Protein AF-A0A4U1L6Q1-F1 (afdb_monomer)

pLDDT: mean 76.35, std 11.08, range [50.88, 91.62]

Foldseek 3Di:
DALLVLLVLLCCCLPPPPPSDPPSLCVLLVDDDDPVCVVVSVVQVVCPPPDGPNVSSVVSSVVSVD

Solvent-accessible surface area (backbone atoms only — not comparable to full-atom values): 4002 Å² total; per-residue (Å²): 131,54,53,59,58,49,26,57,49,52,48,40,46,73,51,88,40,97,76,41,73,54,65,61,50,45,53,60,72,68,47,89,62,55,83,88,46,41,66,60,47,52,59,55,59,73,39,73,78,90,58,76,56,64,66,61,53,51,50,51,33,53,61,43,73,104

Secondary structure (DSSP, 8-state):
--HHHHHHHHHHHHTT-TT-SSHHHHHHHHS---TTTHHHH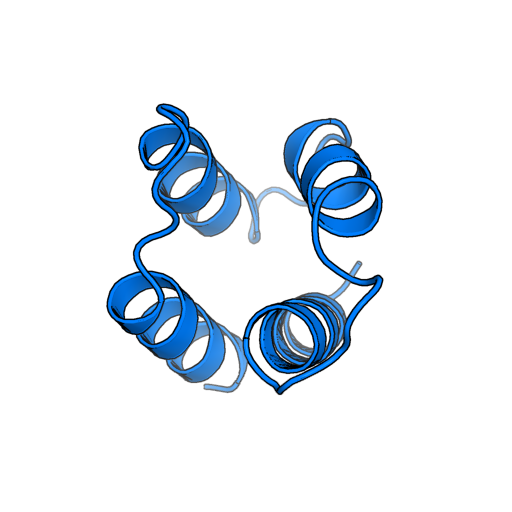HHHHTTTTT---HHHHHHHHHHHH-

Organism: NCBI:txid2572576

Mean predicted aligned error: 6.06 Å

Radius of gyration: 10.8 Å; Cα contacts (8 Å, |Δi|>4): 43; chains: 1; bounding box: 26×21×30 Å

Structure (mmCIF, N/CA/C/O backbone):
data_AF-A0A4U1L6Q1-F1
#
_entry.id   AF-A0A4U1L6Q1-F1
#
loop_
_atom_site.group_PDB
_atom_site.id
_atom_site.type_symbol
_atom_site.label_atom_id
_atom_site.label_alt_id
_atom_site.label_comp_id
_atom_site.label_asym_id
_atom_site.label_entity_id
_atom_site.label_seq_id
_atom_site.pdbx_PDB_ins_code
_atom_site.Cartn_x
_atom_site.Cartn_y
_atom_site.Cartn_z
_atom_site.occupancy
_atom_site.B_iso_or_equiv
_atom_site.auth_seq_id
_atom_site.auth_comp_id
_atom_site.auth_asym_id
_atom_site.auth_atom_id
_atom_site.pdbx_PDB_model_num
ATOM 1 N N . MET A 1 1 ? -9.214 8.328 3.463 1.00 72.00 1 MET A N 1
ATOM 2 C CA . MET A 1 1 ? -8.973 7.145 2.620 1.00 72.00 1 MET A CA 1
ATOM 3 C C . MET A 1 1 ? -9.366 5.922 3.427 1.00 72.00 1 MET A C 1
ATOM 5 O O . MET A 1 1 ? -9.044 5.893 4.609 1.00 72.00 1 MET A O 1
ATOM 9 N N . THR A 1 2 ? -10.121 4.990 2.851 1.00 84.69 2 THR A N 1
ATOM 10 C CA . THR A 1 2 ? -10.446 3.697 3.480 1.00 84.69 2 THR A CA 1
ATOM 11 C C . THR A 1 2 ? -9.428 2.620 3.084 1.00 84.69 2 THR A C 1
ATOM 13 O O . THR A 1 2 ? -8.621 2.832 2.179 1.00 84.69 2 THR A O 1
ATOM 16 N N . ARG A 1 3 ? -9.482 1.442 3.727 1.00 86.12 3 ARG A N 1
ATOM 17 C CA . ARG A 1 3 ? -8.671 0.269 3.338 1.00 86.12 3 ARG A CA 1
ATOM 18 C C . ARG A 1 3 ? -8.864 -0.119 1.868 1.00 86.12 3 ARG A C 1
ATOM 20 O O . ARG A 1 3 ? -7.887 -0.389 1.180 1.00 86.12 3 ARG A O 1
ATOM 27 N N . PHE A 1 4 ? -10.107 -0.098 1.385 1.00 87.06 4 PHE A N 1
ATOM 28 C CA . PHE A 1 4 ? -10.424 -0.443 -0.001 1.00 87.06 4 PHE A CA 1
ATOM 29 C C . PHE A 1 4 ? -9.951 0.626 -0.989 1.00 87.06 4 PHE A C 1
ATOM 31 O O . PHE A 1 4 ? -9.385 0.270 -2.016 1.00 87.06 4 PHE A O 1
ATOM 38 N N . ASP A 1 5 ? -10.082 1.914 -0.649 1.00 82.88 5 ASP A N 1
ATOM 39 C CA . ASP A 1 5 ? -9.559 2.998 -1.497 1.00 82.88 5 ASP A CA 1
ATOM 40 C C . ASP A 1 5 ? -8.034 2.891 -1.670 1.00 82.88 5 ASP A C 1
ATOM 42 O O . ASP A 1 5 ? -7.501 3.128 -2.755 1.00 82.88 5 ASP A O 1
ATOM 46 N N . LEU A 1 6 ? -7.324 2.516 -0.597 1.00 81.44 6 LEU A N 1
ATOM 47 C CA . LEU A 1 6 ? -5.882 2.292 -0.645 1.00 81.44 6 LEU A CA 1
ATOM 48 C C . LEU A 1 6 ? -5.528 1.075 -1.507 1.00 81.44 6 LEU A C 1
ATOM 50 O O . LEU A 1 6 ? -4.631 1.167 -2.341 1.00 81.44 6 LEU A O 1
ATOM 54 N N . ALA A 1 7 ? -6.243 -0.041 -1.346 1.00 86.25 7 ALA A N 1
ATOM 55 C CA . ALA A 1 7 ? -6.038 -1.228 -2.174 1.00 86.25 7 ALA A CA 1
ATOM 56 C C . ALA A 1 7 ? -6.233 -0.917 -3.667 1.00 86.25 7 ALA A C 1
ATOM 58 O O . ALA A 1 7 ? -5.383 -1.274 -4.477 1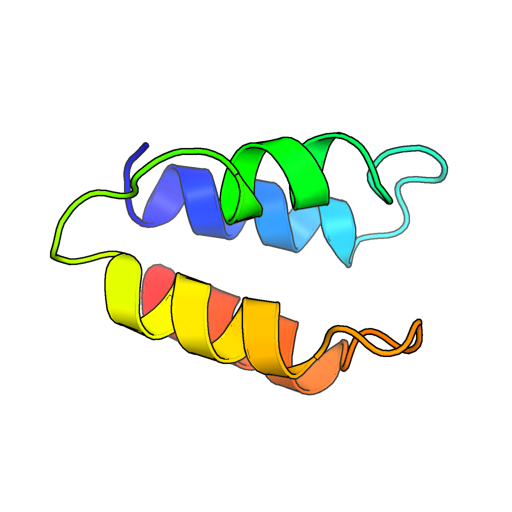.00 86.25 7 ALA A O 1
ATOM 59 N N . ASP A 1 8 ? -7.294 -0.189 -4.021 1.00 85.00 8 ASP A N 1
ATOM 60 C CA . ASP A 1 8 ? -7.571 0.212 -5.405 1.00 85.00 8 ASP A CA 1
ATOM 61 C C . ASP A 1 8 ? -6.485 1.149 -5.967 1.00 85.00 8 ASP A C 1
ATOM 63 O O . ASP A 1 8 ? -6.161 1.098 -7.154 1.00 85.00 8 ASP A O 1
ATOM 67 N N . THR A 1 9 ? -5.898 2.002 -5.122 1.00 80.31 9 THR A N 1
ATOM 68 C CA . THR A 1 9 ? -4.796 2.900 -5.507 1.00 80.31 9 THR A CA 1
ATOM 69 C C . THR A 1 9 ? -3.513 2.111 -5.770 1.00 80.31 9 THR A C 1
ATOM 71 O O . THR A 1 9 ? -2.884 2.278 -6.813 1.00 80.31 9 THR A O 1
ATOM 74 N N . LEU A 1 10 ? -3.159 1.193 -4.867 1.00 81.94 10 LEU A N 1
ATOM 75 C CA . LEU A 1 10 ? -1.987 0.329 -5.010 1.00 81.94 10 LEU A CA 1
ATOM 76 C C . LEU A 1 10 ? -2.125 -0.640 -6.192 1.00 81.94 10 LEU A C 1
ATOM 78 O O . LEU A 1 10 ? -1.144 -0.907 -6.878 1.00 81.94 10 LEU A O 1
ATOM 82 N N . GLU A 1 11 ? -3.331 -1.134 -6.482 1.00 84.81 11 GLU A N 1
ATOM 83 C CA . GLU A 1 11 ? -3.583 -1.952 -7.673 1.00 84.81 11 GLU A CA 1
ATOM 84 C C . GLU A 1 11 ? -3.325 -1.188 -8.970 1.00 84.81 11 GLU A C 1
ATOM 86 O O . GLU A 1 11 ? -2.782 -1.763 -9.909 1.00 84.81 11 GLU A O 1
ATOM 91 N N . ARG A 1 12 ? -3.664 0.104 -9.025 1.00 78.69 12 ARG A N 1
ATOM 92 C CA . ARG A 1 12 ? -3.344 0.961 -10.179 1.00 78.69 12 ARG A CA 1
ATOM 93 C C . ARG A 1 12 ? -1.850 1.235 -10.287 1.00 78.69 12 ARG A C 1
ATOM 95 O O . ARG A 1 12 ? -1.329 1.260 -11.396 1.00 78.69 12 ARG A O 1
ATOM 102 N N . PHE A 1 13 ? -1.171 1.387 -9.153 1.00 77.56 13 PHE A N 1
ATOM 103 C CA . PHE A 1 13 ? 0.277 1.566 -9.097 1.00 77.56 13 PHE A CA 1
ATOM 104 C C . PHE A 1 13 ? 1.025 0.362 -9.693 1.00 77.56 13 PHE A C 1
ATOM 106 O O . PHE A 1 13 ? 1.903 0.524 -10.535 1.00 77.56 13 PHE A O 1
ATOM 113 N N . VAL A 1 14 ? 0.649 -0.864 -9.303 1.00 79.69 14 VAL A N 1
ATOM 114 C CA . VAL A 1 14 ? 1.285 -2.095 -9.820 1.00 79.69 14 VAL A CA 1
ATOM 115 C C . VAL A 1 14 ? 0.719 -2.555 -11.169 1.00 79.69 14 VAL A C 1
ATOM 117 O O . VAL A 1 14 ? 1.355 -3.341 -11.874 1.00 79.69 14 VAL A O 1
ATOM 120 N N . GLY A 1 15 ? -0.495 -2.127 -11.511 1.00 71.50 15 GLY A N 1
ATOM 121 C CA . GLY A 1 15 ? -1.251 -2.544 -12.687 1.00 71.50 15 GLY A CA 1
ATOM 122 C C . GLY A 1 15 ? -1.041 -1.613 -13.873 1.00 71.50 15 GLY A C 1
ATOM 123 O O . GLY A 1 15 ? -1.933 -0.844 -14.197 1.00 71.50 15 GLY A O 1
ATOM 124 N N . ASP A 1 16 ? 0.129 -1.706 -14.509 1.00 59.78 16 ASP A N 1
ATOM 125 C CA . ASP A 1 16 ? 0.457 -1.187 -15.853 1.00 59.78 16 ASP A CA 1
ATOM 126 C C . ASP A 1 16 ? -0.161 0.186 -16.211 1.00 59.78 16 ASP A C 1
ATOM 128 O O . ASP A 1 16 ? -0.678 0.408 -17.309 1.00 59.78 16 ASP A O 1
ATOM 132 N N . ALA A 1 17 ? -0.141 1.125 -15.260 1.00 55.78 17 ALA A N 1
ATOM 133 C CA . ALA A 1 17 ? -0.577 2.495 -15.466 1.00 55.78 17 ALA A CA 1
ATOM 134 C C . ALA A 1 17 ? 0.671 3.372 -15.666 1.00 55.78 17 ALA A C 1
ATOM 1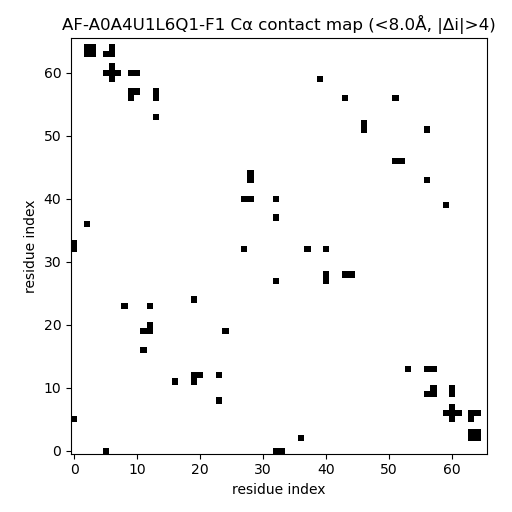36 O O . ALA A 1 17 ? 1.343 3.702 -14.688 1.00 55.78 17 ALA A O 1
ATOM 137 N N . PRO A 1 18 ? 0.990 3.805 -16.902 1.00 50.88 18 PRO A N 1
ATOM 138 C CA . PRO A 1 18 ? 2.254 4.478 -17.240 1.00 50.88 18 PRO A CA 1
ATOM 139 C C . PRO A 1 18 ? 2.468 5.846 -16.561 1.00 50.88 18 PRO A C 1
ATOM 141 O O . PRO A 1 18 ? 3.484 6.499 -16.790 1.00 50.88 18 PRO A O 1
ATOM 144 N N . HIS A 1 19 ? 1.517 6.290 -15.736 1.00 52.84 19 HIS A N 1
ATOM 145 C CA . HIS A 1 19 ? 1.531 7.577 -15.045 1.00 52.84 19 HIS A CA 1
ATOM 146 C C . HIS A 1 19 ? 1.188 7.495 -13.553 1.00 52.84 19 HIS A C 1
ATOM 148 O O . HIS A 1 19 ? 1.190 8.531 -12.904 1.00 52.84 19 HIS A O 1
ATOM 154 N N . CYS A 1 20 ? 0.919 6.308 -12.998 1.00 56.91 20 CYS A N 1
ATOM 155 C CA . CYS A 1 20 ? 0.470 6.169 -11.605 1.00 56.91 20 CYS A CA 1
ATOM 156 C C . CYS A 1 20 ? 1.642 6.017 -10.612 1.00 56.91 20 CYS A C 1
ATOM 158 O O . CYS A 1 20 ? 1.499 5.370 -9.584 1.00 56.91 20 CYS A O 1
ATOM 160 N N . GLY A 1 21 ? 2.832 6.514 -10.971 1.00 59.75 21 GLY A N 1
ATOM 161 C CA . GLY A 1 21 ? 4.101 6.019 -10.422 1.00 59.75 21 GLY A CA 1
ATOM 162 C C . GLY A 1 21 ? 4.752 6.849 -9.318 1.00 59.75 21 GLY A C 1
ATOM 163 O O . GLY A 1 21 ? 5.467 6.281 -8.511 1.00 59.75 21 GLY A O 1
ATOM 164 N N . ASP A 1 22 ? 4.499 8.154 -9.234 1.00 62.94 22 ASP A N 1
ATOM 165 C CA . ASP A 1 22 ? 5.195 9.010 -8.255 1.00 62.94 22 ASP A CA 1
ATOM 166 C C . ASP A 1 22 ? 4.227 9.920 -7.497 1.00 62.94 22 ASP A C 1
ATOM 168 O O . ASP A 1 22 ? 4.329 10.055 -6.284 1.00 62.94 22 ASP A O 1
ATOM 172 N N . TYR A 1 23 ? 3.235 10.507 -8.179 1.00 64.38 23 TYR A N 1
ATOM 173 C CA . TYR A 1 23 ? 2.304 11.446 -7.549 1.00 64.38 23 TYR A CA 1
ATOM 174 C C . TYR A 1 23 ? 1.345 10.758 -6.570 1.00 64.38 23 TYR A C 1
ATOM 176 O O . TYR A 1 23 ? 1.152 11.243 -5.461 1.00 64.38 23 TYR A O 1
ATOM 184 N N . GLU A 1 24 ? 0.760 9.619 -6.941 1.00 67.19 24 GLU A N 1
ATOM 185 C CA . GLU A 1 24 ? -0.116 8.833 -6.066 1.00 67.19 24 GLU A CA 1
ATOM 186 C C . GLU A 1 24 ? 0.659 8.178 -4.917 1.00 67.19 24 GLU A C 1
ATOM 188 O O . GLU A 1 24 ? 0.141 8.049 -3.804 1.00 67.19 24 GLU A O 1
ATOM 193 N N . TRP A 1 25 ? 1.914 7.806 -5.177 1.00 71.19 25 TRP A N 1
ATOM 194 C CA . TRP A 1 25 ? 2.832 7.318 -4.156 1.00 71.19 25 TRP A CA 1
ATOM 195 C C . TRP A 1 25 ? 3.165 8.415 -3.143 1.00 71.19 25 TRP A C 1
ATOM 197 O O . TRP A 1 25 ? 3.053 8.200 -1.933 1.00 71.19 25 TRP A O 1
ATOM 207 N N . ASP A 1 26 ? 3.505 9.610 -3.623 1.00 71.62 26 ASP A N 1
ATOM 208 C CA . ASP A 1 26 ? 3.750 10.784 -2.794 1.00 71.62 26 ASP A CA 1
ATOM 209 C C . ASP A 1 26 ? 2.488 11.198 -2.037 1.00 71.62 26 ASP A C 1
ATOM 211 O O . ASP A 1 26 ? 2.567 11.466 -0.844 1.00 71.62 26 ASP A O 1
ATOM 215 N N . ASP A 1 27 ? 1.305 11.205 -2.651 1.00 68.69 27 ASP A N 1
ATOM 216 C CA . ASP A 1 27 ? 0.054 11.562 -1.969 1.00 68.69 27 ASP A CA 1
ATOM 217 C C . ASP A 1 27 ? -0.244 10.583 -0.817 1.00 68.69 27 ASP A C 1
ATOM 219 O O . ASP A 1 27 ? -0.515 10.984 0.319 1.00 68.69 27 ASP A O 1
ATOM 223 N N . PHE A 1 28 ? -0.060 9.281 -1.045 1.00 68.81 28 PHE A N 1
ATOM 224 C CA . PHE A 1 28 ? -0.234 8.278 0.002 1.00 68.81 28 PHE A CA 1
ATOM 225 C C . PHE A 1 28 ? 0.828 8.371 1.119 1.00 68.81 28 PHE A C 1
ATOM 227 O O . PHE A 1 28 ? 0.492 8.315 2.311 1.00 68.81 28 PHE A O 1
ATOM 234 N N . THR A 1 29 ? 2.105 8.531 0.757 1.00 69.88 29 THR A N 1
ATOM 235 C CA . THR A 1 29 ? 3.241 8.569 1.695 1.00 69.88 29 THR A CA 1
ATOM 236 C C . THR A 1 29 ? 3.495 9.945 2.319 1.00 69.88 29 THR A C 1
ATOM 238 O O . THR A 1 29 ? 4.216 10.047 3.317 1.00 69.88 29 T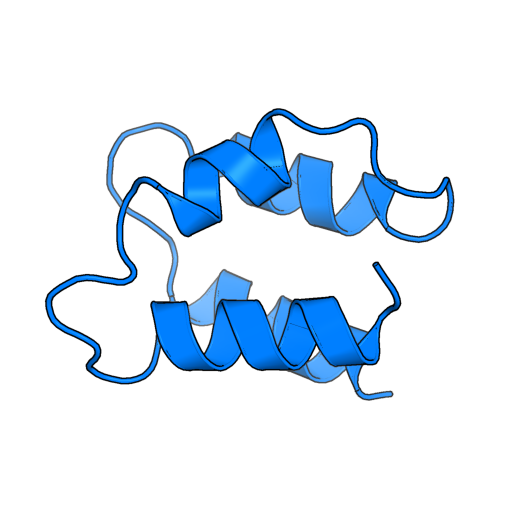HR A O 1
ATOM 241 N N . SER A 1 30 ? 2.852 11.013 1.846 1.00 67.44 30 SER A N 1
ATOM 242 C CA . SER A 1 30 ? 2.950 12.367 2.417 1.00 67.44 30 SER A CA 1
ATOM 243 C C . SER A 1 30 ? 1.771 12.725 3.327 1.00 67.44 30 SER A C 1
ATOM 245 O O . SER A 1 30 ? 1.961 13.437 4.316 1.00 67.44 30 SER A O 1
ATOM 247 N N . VAL A 1 31 ? 0.575 12.175 3.090 1.00 64.75 31 VAL A N 1
ATOM 248 C CA . VAL A 1 31 ? -0.613 12.465 3.908 1.00 64.75 31 VAL A CA 1
ATOM 249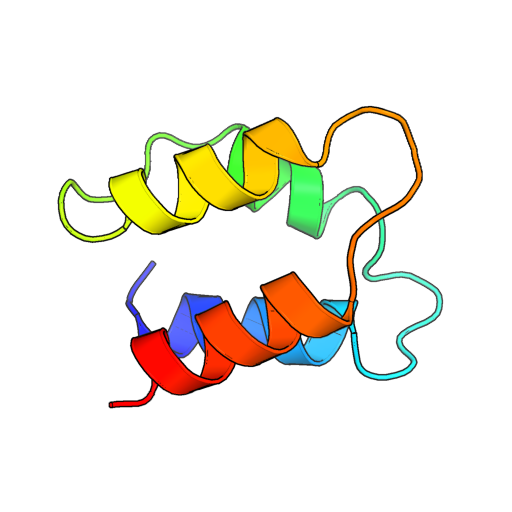 C C . VAL A 1 31 ? -0.634 11.606 5.177 1.00 64.75 31 VAL A C 1
ATOM 251 O O . VAL A 1 31 ? -0.438 10.391 5.124 1.00 64.75 31 VAL A O 1
ATOM 254 N N . LYS A 1 32 ? -0.901 12.221 6.344 1.00 62.62 32 LYS A N 1
ATOM 255 C CA . LYS A 1 32 ? -1.183 11.486 7.594 1.00 62.62 32 LYS A CA 1
ATOM 256 C C . LYS A 1 32 ? -2.353 10.532 7.353 1.00 62.62 32 LYS A C 1
ATOM 258 O O . LYS A 1 32 ? -3.489 10.980 7.204 1.00 62.62 32 LYS A O 1
ATOM 263 N N . GLN A 1 33 ? -2.063 9.237 7.321 1.00 68.50 33 GLN A N 1
ATOM 264 C CA . GLN A 1 33 ? -3.077 8.212 7.126 1.00 68.50 33 GLN A CA 1
ATOM 265 C C . GLN A 1 33 ? -3.872 8.000 8.421 1.00 68.50 33 GLN A C 1
ATOM 267 O O . GLN A 1 33 ? -3.460 8.421 9.507 1.00 68.50 33 GLN A O 1
ATOM 272 N N . SER A 1 34 ? -5.047 7.375 8.317 1.00 75.38 34 SER A N 1
ATOM 273 C CA . SER A 1 34 ? -5.781 6.940 9.506 1.00 75.38 34 SER A CA 1
ATOM 274 C C . SER A 1 34 ? -4.911 5.975 10.335 1.00 75.38 34 SER A C 1
ATOM 276 O O . SER A 1 34 ? -4.081 5.264 9.767 1.00 75.38 34 SER A O 1
ATOM 278 N N . PRO A 1 35 ? -5.078 5.904 11.673 1.00 82.25 35 PRO A N 1
ATOM 279 C CA . PRO A 1 35 ? -4.250 5.041 12.527 1.00 82.25 35 PRO A CA 1
ATOM 280 C C . PRO A 1 35 ? -4.226 3.565 12.099 1.00 82.25 35 PRO A C 1
ATOM 282 O O . PRO A 1 35 ? -3.241 2.870 12.316 1.00 82.25 35 PRO A O 1
ATOM 285 N N . GLU A 1 36 ? -5.305 3.095 11.474 1.00 83.38 36 GLU A N 1
ATOM 286 C CA . GLU A 1 36 ? -5.438 1.746 10.910 1.00 83.38 36 GLU A CA 1
ATOM 287 C C . GLU A 1 36 ? -4.571 1.510 9.657 1.00 83.38 36 GLU A C 1
ATOM 289 O O . GLU A 1 36 ? -4.215 0.370 9.371 1.00 83.38 36 GLU A O 1
ATOM 294 N N . LEU A 1 37 ? -4.235 2.569 8.913 1.00 83.62 37 LEU A N 1
ATOM 295 C CA . LEU A 1 37 ? -3.473 2.507 7.665 1.00 83.62 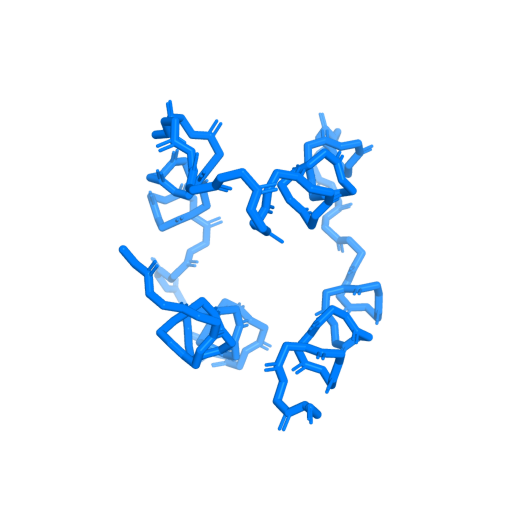37 LEU A CA 1
ATOM 296 C C . LEU A 1 37 ? -1.975 2.794 7.864 1.00 83.62 37 LEU A C 1
ATOM 298 O O . LEU A 1 37 ? -1.159 2.465 7.002 1.00 83.62 37 LEU A O 1
ATOM 302 N N . GLU A 1 38 ? -1.601 3.365 9.012 1.00 85.75 38 GLU A N 1
ATOM 303 C CA . GLU A 1 38 ? -0.217 3.710 9.353 1.00 85.75 38 GLU A CA 1
ATOM 304 C C . GLU A 1 38 ? 0.771 2.529 9.227 1.00 85.75 38 GLU A C 1
ATOM 306 O O . GLU A 1 38 ? 1.856 2.739 8.682 1.00 85.75 38 GLU A O 1
ATOM 311 N N . PRO A 1 39 ? 0.442 1.279 9.625 1.00 88.12 39 PRO A N 1
ATOM 312 C CA . PRO A 1 39 ? 1.363 0.152 9.454 1.00 88.12 39 PRO A CA 1
ATOM 313 C C . PRO A 1 39 ? 1.721 -0.127 7.986 1.00 88.12 39 PRO A C 1
ATOM 315 O O . PRO A 1 39 ? 2.879 -0.401 7.672 1.00 88.12 39 PRO A O 1
ATOM 318 N N . TYR A 1 40 ? 0.749 -0.015 7.076 1.00 86.19 40 TYR A N 1
ATOM 319 C CA . TYR A 1 40 ? 0.966 -0.206 5.639 1.00 86.19 40 TYR A CA 1
ATOM 320 C C . TYR A 1 40 ? 1.788 0.940 5.051 1.00 86.19 40 TYR A C 1
ATOM 322 O O . TYR A 1 40 ? 2.710 0.708 4.273 1.00 86.19 40 TYR A O 1
ATOM 330 N N . ARG A 1 41 ? 1.517 2.175 5.489 1.00 81.94 41 ARG A N 1
ATOM 331 C CA . ARG A 1 41 ? 2.298 3.359 5.112 1.00 81.94 41 ARG A CA 1
ATOM 332 C C . ARG A 1 41 ? 3.769 3.218 5.496 1.00 81.94 41 ARG A C 1
ATOM 334 O O . ARG A 1 41 ? 4.629 3.516 4.677 1.00 81.94 41 ARG A O 1
ATOM 341 N N . GLN A 1 42 ? 4.066 2.743 6.704 1.00 84.38 42 GLN A N 1
ATOM 342 C CA . GLN A 1 42 ? 5.447 2.517 7.144 1.00 84.38 42 GLN A CA 1
ATOM 343 C C . GLN A 1 42 ? 6.150 1.450 6.294 1.00 84.38 42 GLN A C 1
ATOM 345 O O . GLN A 1 42 ? 7.282 1.666 5.874 1.00 84.38 42 GLN A O 1
ATOM 350 N N . ARG A 1 43 ? 5.474 0.336 5.975 1.00 85.44 43 ARG A N 1
ATOM 351 C CA . ARG A 1 43 ? 6.020 -0.703 5.079 1.00 85.44 43 ARG A CA 1
ATOM 352 C C . ARG A 1 43 ? 6.340 -0.158 3.689 1.00 85.44 43 ARG A C 1
ATOM 354 O O . ARG A 1 43 ? 7.396 -0.466 3.153 1.00 85.44 43 ARG A O 1
ATOM 361 N N . LEU A 1 44 ? 5.467 0.685 3.141 1.00 80.19 44 LEU A N 1
ATOM 362 C CA . LEU A 1 44 ? 5.668 1.316 1.836 1.00 80.19 44 LEU A CA 1
ATOM 363 C C . LEU A 1 44 ? 6.811 2.345 1.875 1.00 80.19 44 LEU A C 1
ATOM 365 O O . LEU A 1 44 ? 7.679 2.316 1.012 1.00 80.19 44 LEU A O 1
ATOM 369 N N . LEU A 1 45 ? 6.900 3.179 2.919 1.00 78.88 45 LEU A N 1
ATOM 370 C CA . LEU A 1 45 ? 8.010 4.125 3.117 1.00 78.88 45 LEU A CA 1
ATOM 371 C C . LEU A 1 45 ? 9.383 3.440 3.220 1.00 78.88 45 LEU A C 1
ATOM 373 O O . LEU A 1 45 ? 10.382 4.007 2.782 1.00 78.88 45 LEU A O 1
ATOM 377 N N . LEU A 1 46 ? 9.444 2.225 3.775 1.00 78.81 46 LEU A N 1
ATOM 378 C CA . LEU A 1 46 ? 10.679 1.437 3.857 1.00 78.81 46 LEU A CA 1
ATOM 379 C C . LEU A 1 46 ? 11.186 0.949 2.489 1.00 78.81 46 LEU A C 1
ATOM 381 O O . LEU A 1 46 ? 12.350 0.576 2.390 1.00 78.81 46 LEU A O 1
ATOM 385 N N . GLN A 1 47 ? 10.359 0.983 1.438 1.00 71.75 47 GLN A N 1
ATOM 386 C CA . GLN A 1 47 ? 10.774 0.659 0.065 1.00 71.75 47 GLN A CA 1
ATOM 387 C C . GLN A 1 47 ? 11.514 1.823 -0.633 1.00 71.75 47 GLN A C 1
ATOM 389 O O . GLN A 1 47 ? 11.928 1.692 -1.783 1.00 71.75 47 GLN A O 1
ATOM 394 N N . GLY A 1 48 ? 11.657 2.973 0.041 1.00 58.34 48 GLY A N 1
ATOM 395 C CA . GLY A 1 48 ? 12.060 4.277 -0.499 1.00 58.34 48 GLY A CA 1
ATOM 396 C C . GLY A 1 48 ? 13.509 4.458 -0.968 1.00 58.34 48 GLY A C 1
ATOM 397 O O . GLY A 1 48 ? 14.112 5.463 -0.614 1.00 58.34 48 GLY A O 1
ATOM 398 N N . ASP A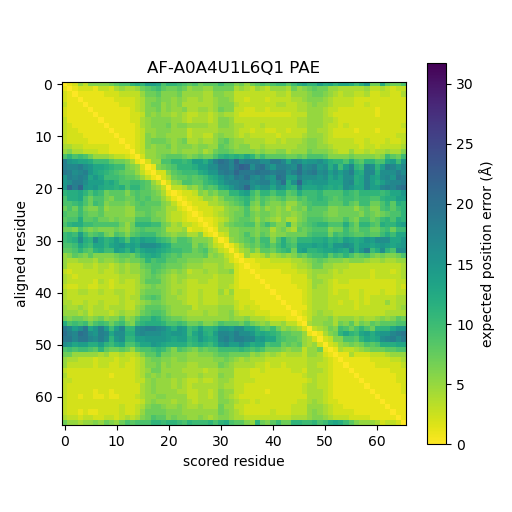 1 49 ? 14.032 3.568 -1.815 1.00 57.34 49 ASP A N 1
ATOM 399 C CA . ASP A 1 49 ? 15.324 3.734 -2.512 1.00 57.34 49 ASP A CA 1
ATOM 400 C C . ASP A 1 49 ? 15.223 3.470 -4.035 1.00 57.34 49 ASP A C 1
ATOM 402 O O . ASP A 1 49 ? 16.158 3.008 -4.690 1.00 57.34 49 ASP A O 1
ATOM 406 N N . GLY A 1 50 ? 14.071 3.790 -4.636 1.00 55.16 50 GLY A N 1
ATOM 407 C CA . GLY A 1 50 ? 13.899 3.837 -6.098 1.00 55.16 50 GLY A CA 1
ATOM 408 C C . GLY A 1 50 ? 13.622 2.494 -6.783 1.00 55.16 50 GLY A C 1
ATOM 409 O O . GLY A 1 50 ? 13.498 2.449 -8.006 1.00 55.16 50 GLY A O 1
ATOM 410 N N . LEU A 1 51 ? 13.483 1.410 -6.016 1.00 62.03 51 LEU A N 1
ATOM 411 C CA . LEU A 1 51 ? 13.002 0.112 -6.490 1.00 62.03 51 LEU A CA 1
ATOM 412 C C . LEU A 1 51 ? 11.829 -0.327 -5.615 1.00 62.03 51 LEU A C 1
ATOM 414 O O . LEU A 1 51 ? 12.021 -0.887 -4.539 1.00 62.03 51 LEU A O 1
ATOM 418 N N . PHE A 1 52 ? 10.613 -0.055 -6.083 1.00 75.69 52 PHE A N 1
ATOM 419 C CA . PHE A 1 52 ? 9.398 -0.526 -5.430 1.00 75.69 52 PHE A CA 1
ATOM 420 C C . PHE A 1 52 ? 9.347 -2.054 -5.458 1.00 75.69 52 PHE A C 1
ATOM 422 O O . PHE A 1 52 ? 9.455 -2.669 -6.524 1.00 75.69 52 PHE A O 1
ATOM 429 N N . ASP A 1 53 ? 9.165 -2.669 -4.291 1.00 82.38 53 ASP A N 1
ATOM 430 C CA . ASP A 1 53 ? 8.946 -4.107 -4.197 1.00 82.38 53 ASP A CA 1
ATOM 431 C C . ASP A 1 53 ? 7.482 -4.391 -4.543 1.00 82.38 53 ASP A C 1
ATOM 433 O O . ASP A 1 53 ? 6.573 -4.310 -3.712 1.00 82.38 53 ASP A O 1
ATOM 437 N N . ILE A 1 54 ? 7.254 -4.686 -5.822 1.00 82.25 54 ILE A N 1
ATOM 438 C CA . ILE A 1 54 ? 5.923 -4.956 -6.368 1.00 82.25 54 ILE A CA 1
ATOM 439 C C . ILE A 1 54 ? 5.258 -6.150 -5.670 1.00 82.25 54 ILE A C 1
ATOM 441 O O . ILE A 1 54 ? 4.032 -6.168 -5.535 1.00 82.25 54 ILE A O 1
ATOM 445 N N . ASP A 1 55 ? 6.027 -7.135 -5.206 1.00 85.50 55 ASP A N 1
ATOM 446 C CA . ASP A 1 55 ? 5.467 -8.304 -4.532 1.00 85.50 55 ASP A CA 1
ATOM 447 C C . ASP A 1 55 ? 5.026 -7.962 -3.104 1.00 85.50 55 ASP A C 1
ATOM 449 O O . ASP A 1 55 ? 3.938 -8.371 -2.691 1.00 85.50 55 ASP A O 1
ATOM 453 N N . GLU A 1 56 ? 5.782 -7.127 -2.391 1.00 85.75 56 GLU A N 1
ATOM 454 C CA . GLU A 1 56 ? 5.360 -6.568 -1.101 1.00 85.75 56 GLU A CA 1
AT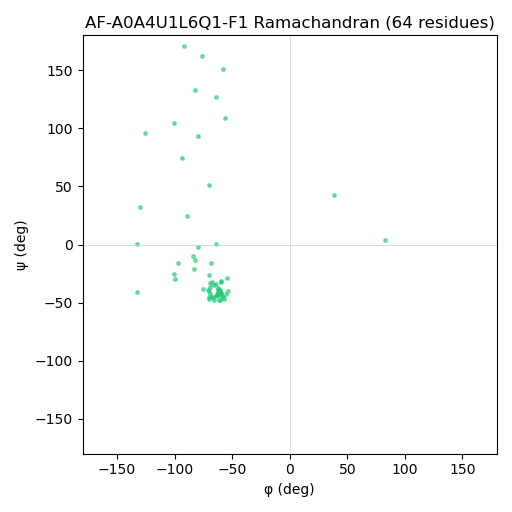OM 455 C C . GLU A 1 56 ? 4.104 -5.690 -1.249 1.00 85.75 56 GLU A C 1
ATOM 457 O O . GLU A 1 56 ? 3.161 -5.805 -0.462 1.00 85.75 56 GLU A O 1
ATOM 462 N N . ILE A 1 57 ? 4.028 -4.860 -2.297 1.00 85.56 57 ILE A N 1
ATOM 463 C CA . ILE A 1 57 ? 2.833 -4.045 -2.575 1.00 85.56 57 ILE A CA 1
ATOM 464 C C . ILE A 1 57 ? 1.612 -4.939 -2.841 1.00 85.56 57 ILE A C 1
ATOM 466 O O . ILE A 1 57 ? 0.522 -4.670 -2.331 1.00 85.56 57 ILE A O 1
ATOM 470 N N . ARG A 1 58 ? 1.782 -6.048 -3.573 1.00 87.19 58 ARG A N 1
ATOM 471 C CA . ARG A 1 58 ? 0.716 -7.043 -3.784 1.00 87.19 58 ARG A CA 1
ATOM 472 C C . ARG A 1 58 ? 0.255 -7.701 -2.487 1.00 87.19 58 ARG A C 1
ATOM 474 O O . ARG A 1 58 ? -0.945 -7.914 -2.329 1.00 87.19 58 ARG A O 1
ATOM 481 N N . GLN A 1 59 ? 1.160 -7.998 -1.553 1.00 90.19 59 GLN A N 1
ATOM 482 C CA . GLN A 1 59 ? 0.771 -8.523 -0.239 1.00 90.19 59 GLN A CA 1
ATOM 483 C C . GLN A 1 59 ? -0.056 -7.506 0.549 1.00 90.19 59 GLN A C 1
ATOM 485 O O . GLN A 1 59 ? -1.112 -7.850 1.079 1.00 90.19 59 GLN A O 1
ATOM 490 N N . ILE A 1 60 ? 0.357 -6.238 0.548 1.00 88.44 60 ILE A N 1
ATOM 491 C CA . ILE A 1 60 ? -0.389 -5.156 1.199 1.00 88.44 60 ILE A CA 1
ATOM 492 C C . ILE A 1 60 ? -1.801 -5.022 0.607 1.00 88.44 60 ILE A C 1
ATOM 494 O O . ILE A 1 60 ? -2.764 -4.893 1.362 1.00 88.44 60 ILE A O 1
ATOM 498 N N . ILE A 1 61 ? -1.956 -5.117 -0.719 1.00 88.44 61 ILE A N 1
ATOM 499 C CA . ILE A 1 61 ? -3.273 -5.110 -1.383 1.00 88.44 61 ILE A CA 1
ATOM 500 C C . ILE A 1 61 ? -4.165 -6.243 -0.853 1.00 88.44 61 ILE A C 1
ATOM 502 O O . ILE A 1 61 ? -5.327 -6.005 -0.519 1.00 88.44 61 ILE A O 1
ATOM 506 N N . ILE A 1 62 ? -3.635 -7.467 -0.746 1.00 91.62 62 ILE A N 1
ATOM 507 C CA . ILE A 1 62 ? -4.383 -8.623 -0.226 1.00 91.62 62 ILE A CA 1
ATOM 508 C C . ILE A 1 62 ? -4.822 -8.368 1.220 1.00 91.62 62 ILE A C 1
ATOM 510 O O . ILE A 1 62 ? -5.995 -8.549 1.551 1.00 91.62 62 ILE A O 1
ATOM 514 N N . GLU A 1 63 ? -3.909 -7.899 2.071 1.00 91.06 63 GLU A N 1
ATOM 515 C CA . GLU A 1 63 ? -4.195 -7.604 3.478 1.00 91.06 63 GLU A CA 1
ATOM 516 C C . GLU A 1 63 ? -5.273 -6.526 3.640 1.00 91.06 63 GLU A C 1
ATOM 518 O O . GLU A 1 63 ? -6.151 -6.664 4.487 1.00 91.06 63 GLU A O 1
ATOM 523 N N . LEU A 1 64 ? -5.241 -5.471 2.821 1.00 87.56 64 LEU A N 1
ATO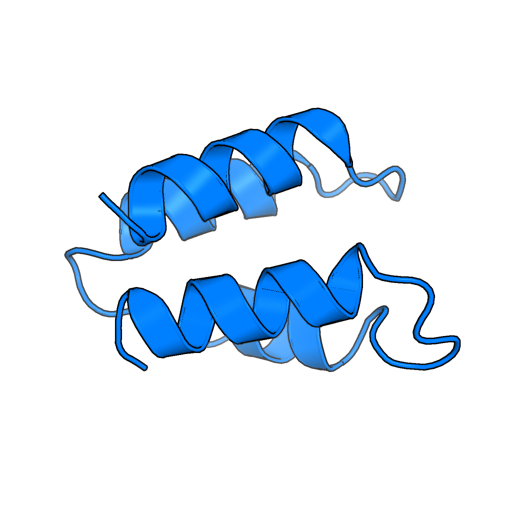M 524 C CA . LEU A 1 64 ? -6.222 -4.384 2.860 1.00 87.56 64 LEU A CA 1
ATOM 525 C C . LEU A 1 64 ? -7.624 -4.827 2.427 1.00 87.56 64 LEU A C 1
ATOM 527 O O . LEU A 1 64 ? -8.608 -4.284 2.936 1.00 87.56 64 LEU A O 1
ATOM 531 N N . ARG A 1 65 ? -7.710 -5.799 1.507 1.00 87.50 65 ARG A N 1
ATOM 532 C CA . ARG A 1 65 ? -8.969 -6.365 0.993 1.00 87.50 65 ARG A CA 1
ATOM 533 C C . ARG A 1 65 ? -9.585 -7.444 1.894 1.00 87.50 65 ARG A C 1
ATOM 535 O O . ARG A 1 65 ? -10.741 -7.801 1.663 1.00 87.50 65 ARG A O 1
ATOM 542 N N . THR A 1 66 ? -8.834 -7.958 2.869 1.00 87.06 66 THR A N 1
ATOM 543 C CA . THR A 1 66 ? -9.314 -8.932 3.869 1.00 87.06 66 THR A CA 1
ATOM 544 C C . THR A 1 66 ? -9.968 -8.213 5.045 1.00 87.06 66 THR A C 1
ATOM 546 O O . THR A 1 66 ? -10.975 -8.740 5.564 1.00 87.06 66 THR A O 1
#

Sequence (66 aa):
MTRFDLADTLERFVGDAPHCGDYEWDDFTSVKQSPELEPYRQRLLLQGDGLFDIDEIRQIIIELRT